Protein AF-A0A536TSE3-F1 (afdb_monomer)

Structure (mmCIF, N/CA/C/O backbone):
data_AF-A0A536TSE3-F1
#
_entry.id   AF-A0A536TSE3-F1
#
loop_
_atom_site.group_PDB
_atom_site.id
_atom_site.type_symbol
_atom_site.label_atom_id
_atom_site.label_alt_id
_atom_site.label_comp_id
_atom_site.label_asym_id
_atom_site.label_entity_id
_atom_site.label_seq_id
_atom_site.pdbx_PDB_ins_code
_atom_site.Cartn_x
_atom_site.Cartn_y
_atom_site.Cartn_z
_atom_site.occupancy
_atom_site.B_iso_or_equiv
_atom_site.auth_seq_id
_atom_site.auth_comp_id
_atom_site.auth_asym_id
_atom_site.auth_atom_id
_atom_site.pdbx_PDB_model_num
ATOM 1 N N . MET A 1 1 ? -6.651 -2.265 5.807 1.00 96.00 1 MET A N 1
ATOM 2 C CA . MET A 1 1 ? -6.531 -2.580 4.365 1.00 96.00 1 MET A CA 1
ATOM 3 C C . MET A 1 1 ? -5.229 -2.010 3.822 1.00 96.00 1 MET A C 1
ATOM 5 O O . MET A 1 1 ? -4.842 -0.923 4.243 1.00 96.00 1 MET A O 1
ATOM 9 N N . THR A 1 2 ? -4.576 -2.704 2.891 1.00 98.19 2 THR A N 1
ATOM 10 C CA . THR A 1 2 ? -3.446 -2.184 2.107 1.00 98.19 2 THR A CA 1
ATOM 11 C C . THR A 1 2 ? -3.803 -1.986 0.637 1.00 98.19 2 THR A C 1
ATOM 13 O O . THR A 1 2 ? -4.612 -2.729 0.084 1.00 98.19 2 THR A O 1
ATOM 16 N N . ILE A 1 3 ? -3.164 -1.006 0.001 1.00 98.44 3 ILE A N 1
ATOM 17 C CA . ILE A 1 3 ? -3.193 -0.783 -1.447 1.00 98.44 3 ILE A CA 1
ATOM 18 C C . ILE A 1 3 ? -1.745 -0.739 -1.941 1.00 98.44 3 ILE A C 1
ATOM 20 O O . ILE A 1 3 ? -0.975 0.127 -1.535 1.00 98.44 3 ILE A O 1
ATOM 24 N N . ASP A 1 4 ? -1.382 -1.683 -2.804 1.00 97.81 4 ASP A N 1
ATOM 25 C CA . ASP A 1 4 ? -0.037 -1.858 -3.360 1.00 97.81 4 ASP A CA 1
ATOM 26 C C . ASP A 1 4 ? -0.054 -1.801 -4.892 1.00 97.81 4 ASP A C 1
ATOM 28 O O . ASP A 1 4 ? -1.109 -1.775 -5.528 1.00 97.81 4 ASP A O 1
ATOM 32 N N . GLY A 1 5 ? 1.128 -1.757 -5.497 1.00 95.81 5 GLY A N 1
ATOM 33 C CA . GLY A 1 5 ? 1.330 -1.686 -6.941 1.00 95.81 5 GLY A CA 1
ATOM 34 C C . GLY A 1 5 ? 2.472 -0.747 -7.314 1.00 95.81 5 GLY A C 1
ATOM 35 O O . GLY A 1 5 ? 3.037 -0.029 -6.488 1.00 95.81 5 GLY A O 1
ATOM 36 N N . ARG A 1 6 ? 2.817 -0.721 -8.598 1.00 94.00 6 ARG A N 1
ATOM 37 C CA . ARG A 1 6 ? 3.962 0.056 -9.094 1.00 94.00 6 ARG A CA 1
ATOM 38 C C . ARG A 1 6 ? 3.726 1.573 -9.065 1.00 94.00 6 ARG A C 1
ATOM 40 O O . ARG A 1 6 ? 2.617 2.054 -8.830 1.00 94.00 6 ARG A O 1
ATOM 47 N N . PHE A 1 7 ? 4.771 2.365 -9.305 1.00 90.38 7 PHE A N 1
ATOM 48 C CA . PHE A 1 7 ? 4.627 3.815 -9.486 1.00 90.38 7 PHE A CA 1
ATOM 49 C C . PHE A 1 7 ? 3.734 4.141 -10.686 1.00 90.38 7 PHE A C 1
ATOM 51 O O . PHE A 1 7 ? 3.757 3.434 -11.691 1.00 90.38 7 PHE A O 1
ATOM 58 N N . GLY A 1 8 ? 2.941 5.207 -10.570 1.00 90.50 8 GLY A N 1
ATOM 59 C CA . GLY A 1 8 ? 2.112 5.710 -11.669 1.00 90.50 8 GLY A CA 1
ATOM 60 C C . GLY A 1 8 ? 0.871 4.877 -12.008 1.00 90.50 8 GLY A C 1
ATOM 61 O O . GLY A 1 8 ? 0.148 5.241 -12.924 1.00 90.50 8 GLY A O 1
ATOM 62 N N . VAL A 1 9 ? 0.574 3.791 -11.281 1.00 93.94 9 VAL A N 1
ATOM 63 C CA . VAL A 1 9 ? -0.592 2.936 -11.599 1.00 93.94 9 VAL A CA 1
ATOM 64 C C . VAL A 1 9 ? -1.934 3.456 -11.081 1.00 93.94 9 VAL A C 1
ATOM 66 O O . VAL A 1 9 ? -2.950 2.831 -11.342 1.00 93.94 9 VAL A O 1
ATOM 69 N N . GLY A 1 10 ? -1.958 4.571 -10.342 1.00 94.69 10 GLY A N 1
ATOM 70 C CA . GLY A 1 10 ? -3.195 5.159 -9.807 1.00 94.69 10 GLY A CA 1
ATOM 71 C C . GLY A 1 10 ? -3.574 4.736 -8.381 1.00 94.69 10 GLY A C 1
ATOM 72 O O . GLY A 1 10 ? -4.673 5.054 -7.934 1.00 94.69 10 GLY A O 1
ATOM 73 N N . LYS A 1 11 ? -2.673 4.075 -7.638 1.00 96.19 11 LYS A N 1
ATOM 74 C CA . LYS A 1 11 ? -2.886 3.675 -6.228 1.00 96.19 11 LYS A CA 1
ATOM 75 C C . LYS A 1 11 ? -3.342 4.821 -5.339 1.00 96.19 11 LYS A C 1
ATOM 77 O O . LYS A 1 11 ? -4.370 4.701 -4.692 1.00 96.19 11 LYS A O 1
ATOM 82 N N . THR A 1 12 ? -2.615 5.936 -5.352 1.00 96.38 12 THR A N 1
ATOM 83 C CA . THR A 1 12 ? -2.922 7.104 -4.522 1.00 96.38 12 THR A CA 1
ATOM 84 C C . THR A 1 12 ? -4.270 7.715 -4.894 1.00 96.38 12 THR A C 1
ATOM 86 O O . THR A 1 12 ? -5.035 8.096 -4.013 1.00 96.38 12 THR A O 1
ATOM 89 N N . THR A 1 13 ? -4.620 7.742 -6.184 1.00 96.50 13 THR A N 1
ATOM 90 C CA . THR A 1 13 ? -5.947 8.182 -6.640 1.00 96.50 13 THR A CA 1
ATOM 91 C C . THR A 1 13 ? -7.046 7.282 -6.077 1.00 96.50 13 THR A C 1
ATOM 93 O O . THR A 1 13 ? -7.998 7.783 -5.480 1.00 96.50 13 THR A O 1
ATOM 96 N N . LEU A 1 14 ? -6.891 5.959 -6.197 1.00 96.56 14 LEU A N 1
ATOM 97 C CA . LEU A 1 14 ? -7.834 4.989 -5.640 1.00 96.56 14 LEU A CA 1
ATOM 98 C C . LEU A 1 14 ? -7.908 5.084 -4.107 1.00 96.56 14 LEU A C 1
ATOM 100 O O . LEU A 1 14 ? -8.998 5.131 -3.548 1.00 96.56 14 LEU A O 1
ATOM 104 N N . GLY A 1 15 ? -6.766 5.157 -3.426 1.00 97.38 15 GLY A N 1
ATOM 105 C CA . GLY A 1 15 ? -6.677 5.257 -1.971 1.00 97.38 15 GLY A CA 1
ATOM 106 C C . GLY A 1 15 ? -7.362 6.507 -1.433 1.00 97.38 15 GLY A C 1
ATOM 107 O O . GLY A 1 15 ? -8.159 6.407 -0.503 1.00 97.38 15 GLY A O 1
ATOM 108 N N . ARG A 1 16 ? -7.131 7.670 -2.056 1.00 97.88 16 ARG A N 1
ATOM 109 C CA . ARG A 1 16 ? -7.814 8.927 -1.711 1.00 97.88 16 ARG A CA 1
ATOM 110 C C . ARG A 1 16 ? -9.314 8.849 -1.959 1.00 97.88 16 ARG A C 1
ATOM 112 O O . ARG A 1 16 ? -10.081 9.278 -1.101 1.00 97.88 16 ARG A O 1
ATOM 119 N N . TYR A 1 17 ? -9.733 8.275 -3.088 1.00 97.31 17 TYR A N 1
ATOM 120 C CA . TYR A 1 17 ? -11.150 8.065 -3.382 1.00 97.31 17 TYR A CA 1
ATOM 121 C C . TYR A 1 17 ? -11.823 7.183 -2.324 1.00 97.31 17 TYR A C 1
ATOM 123 O O . TYR A 1 17 ? -12.845 7.580 -1.774 1.00 97.31 17 TYR A O 1
ATOM 131 N N . LEU A 1 18 ? -11.239 6.028 -1.987 1.00 96.69 18 LEU A N 1
ATOM 132 C CA . LEU A 1 18 ? -11.791 5.105 -0.988 1.00 96.69 18 LEU A CA 1
ATOM 133 C C . LEU A 1 18 ? -11.824 5.730 0.411 1.00 96.69 18 LEU A C 1
ATOM 135 O O . LEU A 1 18 ? -12.818 5.599 1.122 1.00 96.69 18 LEU A O 1
ATOM 139 N N . ALA A 1 19 ? -10.761 6.434 0.797 1.00 97.44 19 ALA A N 1
ATOM 140 C CA . ALA A 1 19 ? -10.682 7.123 2.079 1.00 97.44 19 ALA A CA 1
ATOM 141 C C . ALA A 1 19 ? -11.768 8.197 2.220 1.00 97.44 19 ALA A C 1
ATOM 143 O O . ALA A 1 19 ? -12.457 8.242 3.237 1.00 97.44 19 ALA A O 1
ATOM 144 N N . TRP A 1 20 ? -11.966 9.011 1.178 1.00 97.62 20 TRP A N 1
ATOM 145 C CA . TRP A 1 20 ? -13.052 9.987 1.123 1.00 97.62 20 TRP A CA 1
ATOM 146 C C . TRP A 1 20 ? -14.427 9.310 1.142 1.00 97.62 20 TRP A C 1
ATOM 148 O O . TRP A 1 20 ? -15.271 9.666 1.960 1.00 97.62 20 TRP A O 1
ATOM 158 N N . HIS A 1 21 ? -14.638 8.308 0.286 1.00 97.56 21 HIS A N 1
ATOM 159 C CA . HIS A 1 21 ? -15.935 7.659 0.105 1.00 97.56 21 HIS A CA 1
ATOM 160 C C . HIS A 1 21 ? -16.422 6.948 1.374 1.00 97.56 21 HIS A C 1
ATOM 162 O O . HIS A 1 21 ? -17.595 7.049 1.724 1.00 97.56 21 HIS A O 1
ATOM 168 N N . PHE A 1 22 ? -15.523 6.263 2.086 1.00 95.06 22 PHE A N 1
ATOM 169 C CA . PHE A 1 22 ? -15.854 5.531 3.311 1.00 95.06 22 PHE A CA 1
ATOM 170 C C . PHE A 1 22 ? -15.609 6.328 4.599 1.00 95.06 22 PHE A C 1
ATOM 172 O O . PHE A 1 22 ? -15.843 5.801 5.685 1.00 95.06 22 PHE A O 1
ATOM 179 N N . ASN A 1 23 ? -15.141 7.578 4.504 1.00 95.06 23 ASN A N 1
ATOM 180 C CA . ASN A 1 23 ? -14.731 8.397 5.650 1.00 95.06 23 ASN A CA 1
ATOM 181 C C . ASN A 1 23 ? -13.700 7.681 6.556 1.00 95.06 23 ASN A C 1
ATOM 183 O O . ASN A 1 23 ? -13.830 7.626 7.781 1.00 95.06 23 ASN A O 1
ATOM 187 N N . VAL A 1 24 ? -12.671 7.098 5.932 1.00 94.88 24 VAL A N 1
ATOM 188 C CA . VAL A 1 24 ? -11.609 6.313 6.583 1.00 94.88 24 VAL A CA 1
ATOM 189 C C . VAL A 1 24 ? -10.267 7.031 6.454 1.00 94.88 24 VAL A C 1
ATOM 191 O O . VAL A 1 24 ? -10.015 7.759 5.500 1.00 94.88 24 VAL A O 1
ATOM 194 N N . SER A 1 25 ? -9.367 6.826 7.417 1.00 95.50 25 SER A N 1
ATOM 195 C CA . SER A 1 25 ? -8.017 7.397 7.348 1.00 95.50 25 SER A CA 1
ATOM 196 C C . SER A 1 25 ? -7.143 6.708 6.302 1.00 95.50 25 SER A C 1
ATOM 198 O O . SER A 1 25 ? -7.098 5.479 6.243 1.00 95.50 25 SER A O 1
ATOM 200 N N . LEU A 1 26 ? -6.395 7.512 5.547 1.00 97.62 26 LEU A N 1
ATOM 201 C CA . LEU A 1 26 ? -5.388 7.072 4.584 1.00 97.62 26 LEU A CA 1
ATOM 202 C C . LEU A 1 26 ? -3.981 7.383 5.099 1.00 97.62 26 LEU A C 1
ATOM 204 O O . LEU A 1 26 ? -3.720 8.490 5.568 1.00 97.62 26 LEU A O 1
ATOM 208 N N . ILE A 1 27 ? -3.073 6.419 4.973 1.00 97.56 27 ILE A N 1
ATOM 209 C CA . ILE A 1 27 ? -1.634 6.600 5.160 1.00 97.56 27 ILE A CA 1
ATOM 210 C C . ILE A 1 27 ? -0.965 6.385 3.803 1.00 97.56 27 ILE A C 1
ATOM 212 O O . ILE A 1 27 ? -0.882 5.252 3.342 1.00 97.56 27 ILE A O 1
ATOM 216 N N . GLU A 1 28 ? -0.481 7.461 3.185 1.00 97.12 28 GLU A N 1
ATOM 217 C CA . GLU A 1 28 ? 0.355 7.404 1.977 1.00 97.12 28 GLU A CA 1
ATOM 218 C C . GLU A 1 28 ? 1.808 7.154 2.413 1.00 97.12 28 GLU A C 1
ATOM 220 O O . GLU A 1 28 ? 2.525 8.076 2.807 1.00 97.12 28 GLU A O 1
ATOM 225 N N . THR A 1 29 ? 2.246 5.893 2.421 1.00 96.31 29 THR A N 1
ATOM 226 C CA . THR A 1 29 ? 3.555 5.484 2.958 1.00 96.31 29 THR A CA 1
ATOM 227 C C . THR A 1 29 ? 4.714 6.046 2.153 1.00 96.31 29 THR A C 1
ATOM 229 O O . THR A 1 29 ? 5.800 6.232 2.698 1.00 96.31 29 THR A O 1
ATOM 232 N N . ASP A 1 30 ? 4.480 6.379 0.885 1.00 91.44 30 ASP A N 1
ATOM 233 C CA . ASP A 1 30 ? 5.469 7.012 0.017 1.00 91.44 30 ASP A CA 1
ATOM 234 C C . ASP A 1 30 ? 5.952 8.368 0.594 1.00 91.44 30 ASP A C 1
ATOM 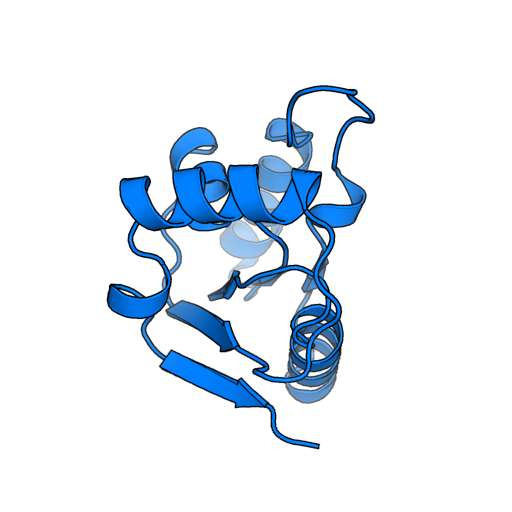236 O O . ASP A 1 30 ? 7.099 8.752 0.369 1.00 91.44 30 ASP A O 1
ATOM 240 N N . LEU A 1 31 ? 5.146 9.050 1.428 1.00 93.12 31 LEU A N 1
ATOM 241 C CA . LEU A 1 31 ? 5.533 10.278 2.153 1.00 93.12 31 LEU A CA 1
ATOM 242 C C . LEU A 1 31 ? 6.496 10.030 3.328 1.00 93.12 31 LEU A C 1
ATOM 244 O O . LEU A 1 31 ? 7.080 10.969 3.866 1.00 93.12 31 LEU A O 1
ATOM 248 N N . PHE A 1 32 ? 6.662 8.773 3.734 1.00 93.94 32 PHE A N 1
ATOM 249 C CA . PHE A 1 32 ? 7.559 8.341 4.806 1.00 93.94 32 PHE A CA 1
ATOM 250 C C . PHE A 1 32 ? 8.834 7.692 4.257 1.00 93.94 32 PHE A C 1
ATOM 252 O O . PHE A 1 32 ? 9.611 7.126 5.029 1.00 93.94 32 PHE A O 1
ATOM 259 N N . LEU A 1 33 ? 9.051 7.740 2.938 1.00 90.44 33 LEU A N 1
ATOM 260 C CA . LEU A 1 33 ? 10.278 7.256 2.322 1.00 90.44 33 LEU A CA 1
ATOM 261 C C . LEU A 1 33 ? 11.453 8.161 2.696 1.00 90.44 33 LEU A C 1
ATOM 263 O O . LEU A 1 33 ? 11.441 9.371 2.477 1.00 90.44 33 LEU A O 1
ATOM 267 N N . ILE A 1 34 ? 12.506 7.549 3.227 1.00 87.81 34 ILE A N 1
ATOM 268 C CA . ILE A 1 34 ? 13.771 8.224 3.487 1.00 87.81 34 ILE A CA 1
ATOM 269 C C . ILE A 1 34 ? 14.479 8.410 2.139 1.00 87.81 34 ILE A C 1
ATOM 271 O O . ILE A 1 34 ? 14.663 7.422 1.417 1.00 87.81 34 ILE A O 1
ATOM 275 N N . PRO A 1 35 ? 14.918 9.632 1.782 1.00 75.25 35 PRO A N 1
ATOM 276 C CA . PRO A 1 35 ? 15.654 9.867 0.549 1.00 75.25 35 PRO A CA 1
ATOM 277 C C . PRO A 1 35 ? 17.004 9.144 0.600 1.00 75.25 35 PRO A C 1
ATOM 279 O O . PRO A 1 35 ? 17.991 9.652 1.126 1.00 75.25 35 PRO A O 1
ATOM 282 N N . THR A 1 36 ? 17.063 7.936 0.048 1.00 77.38 36 THR A N 1
ATOM 283 C CA . THR A 1 36 ? 18.318 7.208 -0.146 1.00 77.38 36 THR A CA 1
ATOM 284 C C . THR A 1 36 ? 18.469 6.872 -1.619 1.00 77.38 36 THR A C 1
ATOM 286 O O . THR A 1 36 ? 17.495 6.567 -2.309 1.00 77.38 36 THR A O 1
ATOM 289 N N . ARG A 1 37 ? 19.702 6.940 -2.134 1.00 64.31 37 ARG A N 1
ATOM 290 C CA . ARG A 1 37 ? 19.958 6.628 -3.547 1.00 64.31 37 ARG A CA 1
ATOM 291 C C . ARG A 1 37 ? 19.546 5.189 -3.859 1.00 64.31 37 ARG A C 1
ATOM 293 O O . ARG A 1 37 ? 18.974 4.931 -4.921 1.00 64.31 37 ARG A O 1
ATOM 300 N N . ASP A 1 38 ? 19.778 4.267 -2.926 1.00 68.31 38 ASP A N 1
ATOM 301 C CA . ASP A 1 38 ? 19.798 2.839 -3.237 1.00 68.31 38 ASP A CA 1
ATOM 302 C C . ASP A 1 38 ? 18.656 1.990 -2.680 1.00 68.31 38 ASP A C 1
ATOM 304 O O . ASP A 1 38 ? 18.415 0.906 -3.208 1.00 68.31 38 ASP A O 1
ATOM 308 N N . HIS A 1 39 ? 17.871 2.506 -1.732 1.00 71.75 39 HIS A N 1
ATOM 309 C CA . HIS A 1 39 ? 16.850 1.714 -1.049 1.00 71.75 39 HIS A CA 1
ATOM 310 C C . HIS A 1 39 ? 15.533 2.474 -0.856 1.00 71.75 39 HIS A C 1
ATOM 312 O O . HIS A 1 39 ? 15.512 3.683 -0.634 1.00 71.75 39 HIS A O 1
ATOM 318 N N . PHE A 1 40 ? 14.423 1.738 -0.908 1.00 81.06 40 PHE A N 1
ATOM 319 C CA . PHE A 1 40 ? 13.113 2.224 -0.477 1.00 81.06 40 PHE A CA 1
ATOM 320 C C . PHE A 1 40 ? 12.930 1.879 1.001 1.00 81.06 40 PHE A C 1
ATOM 322 O O . PHE A 1 40 ? 12.377 0.836 1.355 1.00 81.06 40 PHE A O 1
ATOM 329 N N . ILE A 1 41 ? 13.483 2.728 1.864 1.00 84.75 41 ILE A N 1
ATOM 330 C CA . ILE A 1 41 ? 13.373 2.585 3.316 1.00 84.75 41 ILE A CA 1
ATOM 331 C C . ILE A 1 41 ? 12.290 3.543 3.779 1.00 84.75 41 ILE A C 1
ATOM 333 O O . ILE A 1 41 ? 12.338 4.727 3.454 1.00 84.75 41 ILE A O 1
ATOM 337 N N . HIS A 1 42 ? 11.323 3.024 4.524 1.00 91.19 42 HIS A N 1
ATOM 338 C CA . HIS A 1 42 ? 10.299 3.844 5.146 1.00 91.19 42 HIS A CA 1
ATOM 339 C C . HIS A 1 42 ? 10.706 4.171 6.585 1.00 91.19 42 HIS A C 1
ATOM 341 O O . HIS A 1 42 ? 11.486 3.444 7.204 1.00 91.19 42 HIS A O 1
ATOM 347 N N . LEU A 1 43 ? 10.138 5.236 7.146 1.00 93.88 43 LEU A N 1
ATOM 348 C CA . LEU A 1 43 ? 10.114 5.461 8.591 1.00 93.88 43 LEU A CA 1
ATOM 349 C C . LEU A 1 43 ? 9.147 4.459 9.249 1.00 93.88 43 LEU A C 1
ATOM 351 O O . LEU A 1 43 ? 8.042 4.820 9.659 1.00 93.88 43 LEU A O 1
ATOM 355 N N . ASP A 1 44 ? 9.569 3.192 9.309 1.00 94.62 44 ASP A N 1
ATOM 356 C CA . ASP A 1 44 ? 8.767 2.038 9.738 1.00 94.62 44 ASP A CA 1
ATOM 357 C C . ASP A 1 44 ? 8.085 2.281 11.100 1.00 94.62 44 ASP A C 1
ATOM 359 O O . ASP A 1 44 ? 6.879 2.067 11.225 1.00 94.62 44 ASP A O 1
ATOM 363 N N . ASP A 1 45 ? 8.806 2.823 12.088 1.00 95.50 45 ASP A N 1
ATOM 364 C CA . ASP A 1 45 ? 8.261 3.114 13.425 1.00 95.50 45 ASP A CA 1
ATOM 365 C C . ASP A 1 45 ? 7.127 4.148 13.403 1.00 95.50 45 ASP A C 1
ATOM 367 O O . ASP A 1 45 ? 6.145 4.022 14.138 1.00 95.50 45 ASP A O 1
ATOM 371 N N . GLN A 1 46 ? 7.234 5.171 12.548 1.00 95.94 46 GLN A N 1
ATOM 372 C CA . GLN A 1 46 ? 6.210 6.212 12.431 1.00 95.94 46 GLN A CA 1
ATOM 373 C C . GLN A 1 46 ? 4.941 5.644 11.800 1.00 95.94 46 GLN A C 1
ATOM 375 O O . GLN A 1 46 ? 3.847 5.840 12.332 1.00 95.94 46 GLN A O 1
ATOM 380 N N . ILE A 1 47 ? 5.086 4.880 10.713 1.00 96.50 47 ILE A N 1
ATOM 381 C CA . ILE A 1 47 ? 3.961 4.197 10.066 1.00 96.50 47 ILE A CA 1
ATOM 382 C C . ILE A 1 47 ? 3.298 3.240 11.060 1.00 96.50 47 ILE A C 1
ATOM 384 O O . ILE A 1 47 ? 2.081 3.291 11.253 1.00 96.50 47 ILE A O 1
ATOM 388 N N . ASN A 1 48 ? 4.096 2.411 11.738 1.00 96.81 48 ASN A N 1
ATOM 389 C CA . ASN A 1 48 ? 3.603 1.420 12.685 1.00 96.81 48 ASN A CA 1
ATOM 390 C C . ASN A 1 48 ? 2.817 2.069 13.832 1.00 96.81 48 ASN A C 1
ATOM 392 O O . ASN A 1 48 ? 1.735 1.601 14.185 1.00 96.81 48 ASN A O 1
ATOM 396 N N . ARG A 1 49 ? 3.314 3.191 14.368 1.00 95.44 49 ARG A N 1
ATOM 397 C CA . ARG A 1 49 ? 2.645 3.951 15.430 1.00 95.44 49 ARG A CA 1
ATOM 398 C C . ARG A 1 49 ? 1.306 4.540 14.982 1.00 95.44 49 ARG A C 1
ATOM 400 O O . ARG A 1 49 ? 0.355 4.541 15.764 1.00 95.44 49 ARG A O 1
ATOM 407 N N . ILE A 1 50 ? 1.216 5.055 13.754 1.00 94.50 50 ILE A N 1
ATOM 408 C CA . ILE A 1 50 ? -0.040 5.604 13.219 1.00 94.50 50 ILE A CA 1
ATOM 409 C C . ILE A 1 50 ? -1.067 4.482 13.031 1.00 94.50 50 ILE A C 1
ATOM 411 O O . ILE A 1 50 ? -2.221 4.654 13.427 1.00 94.50 50 ILE A O 1
ATOM 415 N N . ILE A 1 51 ? -0.649 3.333 12.483 1.00 95.44 51 ILE A N 1
ATOM 416 C CA . ILE A 1 51 ? -1.515 2.154 12.330 1.00 95.44 51 ILE A CA 1
ATOM 417 C C . ILE A 1 51 ? -2.012 1.683 13.700 1.00 95.44 51 ILE A C 1
ATOM 419 O O . ILE A 1 51 ? -3.221 1.563 13.891 1.00 95.44 51 ILE A O 1
ATOM 423 N N . GLU A 1 52 ? -1.106 1.490 14.665 1.00 95.12 52 GLU A N 1
ATOM 424 C CA . GLU A 1 52 ? -1.438 1.019 16.017 1.00 95.12 52 GLU A CA 1
ATOM 425 C C . GLU A 1 52 ? -2.508 1.893 16.679 1.00 95.12 52 GLU A C 1
ATOM 427 O O . GLU A 1 52 ? -3.498 1.400 17.220 1.00 95.12 52 GLU A O 1
ATOM 432 N N . ARG A 1 53 ? -2.363 3.217 16.577 1.00 93.50 53 ARG A N 1
ATOM 433 C CA . ARG A 1 53 ? -3.313 4.166 17.169 1.00 93.50 53 ARG A CA 1
ATOM 434 C C . ARG A 1 53 ? -4.721 4.068 16.567 1.00 93.50 53 ARG A C 1
ATOM 436 O O . ARG A 1 53 ? -5.698 4.359 17.254 1.00 93.50 53 ARG A O 1
ATOM 443 N N . ARG A 1 54 ? -4.842 3.694 15.290 1.00 90.88 54 ARG A N 1
ATOM 444 C CA . ARG A 1 54 ? -6.141 3.537 14.612 1.00 90.88 54 ARG A CA 1
ATOM 445 C C . ARG A 1 54 ? -6.806 2.218 14.986 1.00 90.88 54 ARG A C 1
ATOM 447 O O . ARG A 1 54 ? -7.971 2.218 15.372 1.00 90.88 54 ARG A O 1
ATOM 454 N N . ILE A 1 55 ? -6.057 1.120 14.957 1.00 89.50 55 IL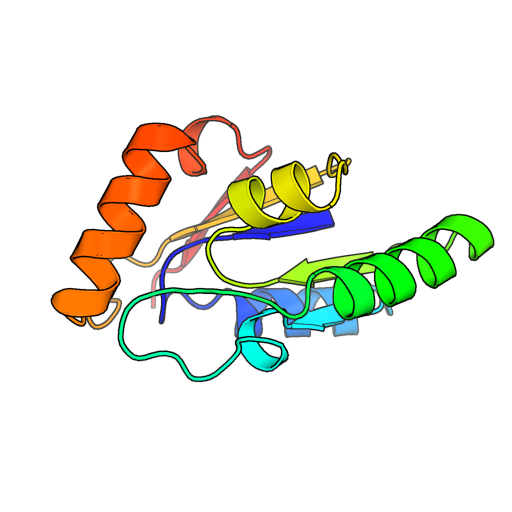E A N 1
ATOM 455 C CA . ILE A 1 55 ? -6.632 -0.207 15.212 1.00 89.50 55 ILE A CA 1
ATOM 456 C C . ILE A 1 55 ? -7.015 -0.416 16.684 1.00 89.50 55 ILE A C 1
ATOM 458 O O . ILE A 1 55 ? -7.979 -1.118 16.966 1.00 89.50 55 ILE A O 1
ATOM 462 N N . THR A 1 56 ? -6.319 0.238 17.622 1.00 89.88 56 THR A N 1
ATOM 463 C CA . THR A 1 56 ? -6.661 0.209 19.059 1.00 89.88 56 THR A CA 1
ATOM 464 C C . THR A 1 56 ? -7.935 0.990 19.393 1.00 89.88 56 THR A C 1
ATOM 466 O O . THR A 1 56 ? -8.502 0.804 20.467 1.00 89.88 56 THR A O 1
ATOM 469 N N . THR A 1 57 ? -8.411 1.847 18.483 1.00 85.31 57 THR A N 1
ATOM 470 C CA . THR A 1 57 ? -9.654 2.629 18.622 1.00 85.31 57 THR A CA 1
ATOM 471 C C . THR A 1 57 ? -10.798 2.091 17.747 1.00 85.31 57 THR A C 1
ATOM 473 O O . THR A 1 57 ? -11.725 2.818 17.405 1.00 85.31 57 THR A O 1
ATOM 476 N N . PRO A 1 58 ? -10.816 0.772 17.511 1.00 84.19 58 PRO A N 1
ATOM 477 C CA . PRO A 1 58 ? -11.477 0.081 16.388 1.00 84.19 58 PRO A CA 1
ATOM 478 C C . PRO A 1 58 ? -11.740 0.876 15.095 1.00 84.19 58 PRO A C 1
ATOM 480 O O . PRO A 1 58 ? -12.748 0.656 14.424 1.00 84.19 58 PRO A O 1
ATOM 483 N N . LEU A 1 59 ? -10.851 1.797 14.710 1.00 87.25 59 LEU A N 1
ATOM 484 C CA . LEU A 1 59 ? -11.026 2.584 13.492 1.00 87.25 59 LEU A CA 1
ATOM 485 C C . LEU A 1 59 ? -10.328 1.896 12.311 1.00 87.25 59 LEU A C 1
ATOM 487 O O . LEU A 1 59 ? -9.137 1.581 12.410 1.00 87.25 59 LEU A O 1
ATOM 491 N N . PRO A 1 60 ? -11.011 1.705 11.166 1.00 92.00 60 PRO A N 1
ATOM 492 C CA . PRO A 1 60 ? -10.360 1.201 9.967 1.00 92.00 60 PRO A CA 1
ATOM 493 C C . PRO A 1 60 ? -9.272 2.171 9.487 1.00 92.00 60 PRO A C 1
ATOM 495 O O . PRO A 1 60 ? -9.321 3.384 9.715 1.00 92.00 60 PRO A O 1
ATOM 498 N N . VAL A 1 61 ? -8.279 1.625 8.787 1.00 96.44 61 VAL A N 1
ATOM 499 C CA . VAL A 1 61 ? -7.205 2.397 8.157 1.00 96.44 61 VAL A CA 1
ATOM 500 C C . VAL A 1 61 ? -6.836 1.785 6.809 1.00 96.44 61 VAL A C 1
ATOM 502 O O . VAL A 1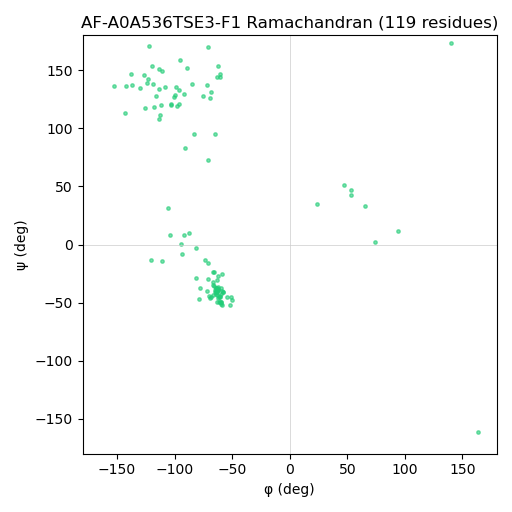 61 ? -6.734 0.559 6.659 1.00 96.44 61 VAL A O 1
ATOM 505 N N . ILE A 1 62 ? -6.654 2.658 5.822 1.00 97.88 62 ILE A N 1
ATOM 506 C CA . ILE A 1 62 ? -6.105 2.333 4.510 1.00 97.88 62 ILE A CA 1
ATOM 507 C C . ILE A 1 62 ? -4.632 2.736 4.522 1.00 97.88 62 ILE A C 1
ATOM 509 O O . ILE A 1 62 ? -4.293 3.860 4.888 1.00 97.88 62 ILE A O 1
ATOM 513 N N . VAL A 1 63 ? -3.760 1.817 4.126 1.00 98.06 63 VAL A N 1
ATOM 514 C CA . VAL A 1 63 ? -2.318 2.051 3.997 1.00 98.06 63 VAL A CA 1
ATOM 515 C C . VAL A 1 63 ? -1.946 1.850 2.534 1.00 98.06 63 VAL A C 1
ATOM 517 O O . VAL A 1 63 ? -2.170 0.772 1.990 1.00 98.06 63 VAL A O 1
ATOM 520 N N . GLU A 1 64 ? -1.437 2.885 1.881 1.00 97.69 64 GLU A N 1
ATOM 521 C CA . GLU A 1 64 ? -1.161 2.899 0.444 1.00 97.69 64 GLU A CA 1
ATOM 522 C C . GLU A 1 64 ? 0.293 3.255 0.172 1.00 97.69 64 GLU A C 1
ATOM 524 O O . GLU A 1 64 ? 0.827 4.175 0.783 1.00 97.69 64 GLU A O 1
ATOM 529 N N . GLY A 1 65 ? 0.902 2.558 -0.782 1.00 95.81 65 GLY A N 1
ATOM 530 C CA . GLY A 1 65 ? 2.196 2.929 -1.340 1.00 95.81 65 GLY A CA 1
ATOM 531 C C . GLY A 1 65 ? 2.836 1.772 -2.089 1.00 95.81 65 GLY A C 1
ATOM 532 O O . GLY A 1 65 ? 2.166 0.815 -2.480 1.00 95.81 65 GLY A O 1
ATOM 533 N N . ILE A 1 66 ? 4.144 1.856 -2.306 1.00 94.19 66 ILE A N 1
ATOM 534 C CA . ILE A 1 66 ? 4.922 0.765 -2.907 1.00 94.19 66 ILE A CA 1
ATOM 535 C C . ILE A 1 66 ? 5.470 -0.211 -1.855 1.00 94.19 66 ILE A C 1
ATOM 537 O O . ILE A 1 66 ? 5.808 0.175 -0.739 1.00 94.19 66 ILE A O 1
ATOM 541 N N . LEU A 1 67 ? 5.677 -1.475 -2.243 1.00 94.81 67 LEU A N 1
ATOM 542 C CA . LEU A 1 67 ? 6.349 -2.491 -1.413 1.00 94.81 67 LEU A CA 1
ATOM 543 C C . LEU A 1 67 ? 5.568 -2.854 -0.139 1.00 94.81 67 LEU A C 1
ATOM 545 O O . LEU A 1 67 ? 6.169 -3.157 0.898 1.00 94.81 67 LEU A O 1
ATOM 549 N N . MET A 1 68 ? 4.234 -2.821 -0.194 1.00 96.31 68 MET A N 1
ATOM 550 C CA . MET A 1 68 ? 3.394 -2.964 1.001 1.00 96.31 68 MET A CA 1
ATOM 551 C C . MET A 1 68 ? 3.618 -4.272 1.746 1.00 96.31 68 MET A C 1
ATOM 553 O O . MET A 1 68 ? 3.706 -4.253 2.970 1.00 96.31 68 MET A O 1
ATOM 557 N N . LEU A 1 69 ? 3.790 -5.399 1.056 1.00 96.75 69 LEU A N 1
ATOM 558 C CA . LEU A 1 69 ? 4.045 -6.673 1.735 1.00 96.75 69 LEU A CA 1
ATOM 559 C C . LEU A 1 69 ? 5.392 -6.684 2.454 1.00 96.75 69 LEU A C 1
ATOM 561 O O . LEU A 1 69 ? 5.517 -7.238 3.546 1.00 96.75 69 LEU A O 1
ATOM 565 N N . GLN A 1 70 ? 6.397 -6.031 1.869 1.00 95.62 70 GLN A N 1
ATOM 566 C CA . GLN A 1 70 ? 7.702 -5.897 2.497 1.00 95.62 70 GLN A CA 1
ATOM 567 C C . GLN A 1 70 ? 7.618 -4.991 3.729 1.00 95.62 70 GLN A C 1
ATOM 569 O O . GLN A 1 70 ? 8.156 -5.350 4.772 1.00 95.6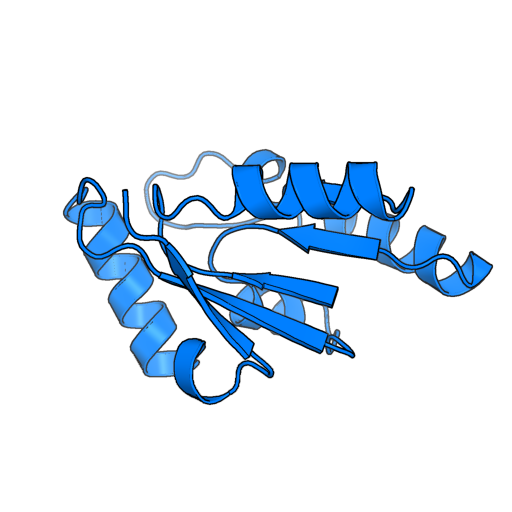2 70 GLN A O 1
ATOM 574 N N . LEU A 1 71 ? 6.937 -3.845 3.626 1.00 95.56 71 LEU A N 1
ATOM 575 C CA . LEU A 1 71 ? 6.701 -2.941 4.752 1.00 95.56 71 LEU A CA 1
ATOM 576 C C . LEU A 1 71 ? 5.951 -3.652 5.881 1.00 95.56 71 LEU A C 1
ATOM 578 O O . LEU A 1 71 ? 6.438 -3.671 7.007 1.00 95.56 71 LEU A O 1
ATOM 582 N N . MET A 1 72 ? 4.820 -4.288 5.570 1.00 96.38 72 MET A N 1
ATOM 583 C CA . MET A 1 72 ? 3.993 -5.007 6.540 1.00 96.38 72 MET A CA 1
ATOM 584 C C . MET A 1 72 ? 4.779 -6.116 7.247 1.00 96.38 72 MET A C 1
ATOM 586 O O . MET A 1 72 ? 4.715 -6.221 8.472 1.00 96.38 72 MET A O 1
ATOM 590 N N . LYS A 1 73 ? 5.622 -6.860 6.514 1.00 96.25 73 LYS A N 1
ATOM 591 C CA . LYS A 1 73 ? 6.548 -7.835 7.106 1.00 96.25 73 LYS A CA 1
ATOM 592 C C . LYS A 1 73 ? 7.540 -7.186 8.077 1.00 96.25 73 LYS A C 1
ATOM 594 O O . LYS A 1 73 ? 7.754 -7.734 9.153 1.00 96.25 73 LYS A O 1
ATOM 599 N N . ARG A 1 74 ? 8.145 -6.041 7.730 1.00 95.44 74 ARG A N 1
ATOM 600 C CA . ARG A 1 74 ? 9.113 -5.349 8.608 1.00 95.44 74 ARG A CA 1
ATOM 601 C C . ARG A 1 74 ? 8.470 -4.843 9.898 1.00 95.44 74 ARG A C 1
ATOM 603 O O . ARG A 1 74 ? 9.065 -4.990 10.959 1.00 95.44 74 ARG A O 1
ATOM 610 N N . ILE A 1 75 ? 7.245 -4.324 9.824 1.00 96.19 75 ILE A N 1
ATOM 611 C CA . ILE A 1 75 ? 6.506 -3.844 11.004 1.00 96.19 75 ILE A CA 1
ATOM 612 C C . ILE A 1 75 ? 5.699 -4.944 11.712 1.00 96.19 75 ILE A C 1
ATOM 614 O O . ILE A 1 75 ? 4.907 -4.639 12.598 1.00 96.19 75 ILE A O 1
ATOM 618 N N . SER A 1 76 ? 5.895 -6.215 11.338 1.00 96.56 76 SER A N 1
ATOM 619 C CA . SER A 1 76 ? 5.210 -7.379 11.920 1.00 96.56 76 SER A CA 1
ATOM 620 C C . SER A 1 76 ? 3.680 -7.266 11.914 1.00 96.56 76 SER A C 1
ATOM 622 O O . SER A 1 76 ? 3.013 -7.602 12.892 1.00 96.56 76 SER A O 1
ATOM 624 N N . ARG A 1 77 ? 3.110 -6.791 10.801 1.00 95.44 77 ARG A N 1
ATOM 625 C CA . ARG A 1 77 ? 1.659 -6.697 10.597 1.00 95.44 77 ARG A CA 1
ATOM 626 C C . ARG A 1 77 ? 1.198 -7.512 9.403 1.00 95.44 77 ARG A C 1
ATOM 628 O O . ARG A 1 77 ? 1.923 -7.701 8.431 1.00 95.44 77 ARG A O 1
ATOM 635 N N . VAL A 1 78 ? -0.058 -7.932 9.468 1.00 95.00 78 VAL A N 1
ATOM 636 C CA . VAL A 1 78 ? -0.798 -8.533 8.359 1.00 95.00 78 VAL A CA 1
ATOM 637 C C . VAL A 1 78 ? -1.992 -7.630 8.083 1.00 95.00 78 VAL A C 1
ATOM 639 O O . VAL A 1 78 ? -2.593 -7.104 9.016 1.00 95.00 78 VAL A O 1
ATOM 642 N N . SER A 1 79 ? -2.301 -7.388 6.810 1.00 95.25 79 SER A N 1
ATOM 643 C CA . SER A 1 79 ? -3.518 -6.655 6.465 1.00 95.25 79 SER A CA 1
ATOM 644 C C . SER A 1 79 ? -4.704 -7.605 6.408 1.00 95.25 79 SER A C 1
ATOM 646 O O . SER A 1 79 ? -4.590 -8.666 5.802 1.00 95.25 79 SER A O 1
ATOM 648 N N . ASP A 1 80 ? -5.850 -7.190 6.945 1.00 95.31 80 ASP A N 1
ATOM 649 C CA . ASP A 1 80 ? -7.108 -7.943 6.823 1.00 95.31 80 ASP A CA 1
ATOM 650 C C . ASP A 1 80 ? -7.621 -7.998 5.378 1.00 95.31 80 ASP A C 1
ATOM 652 O O . ASP A 1 80 ? -8.391 -8.879 5.007 1.00 95.31 80 ASP A O 1
ATOM 656 N N . PHE A 1 81 ? -7.211 -7.025 4.560 1.00 96.69 81 PHE A N 1
ATOM 657 C CA . PHE A 1 81 ? -7.596 -6.930 3.161 1.00 96.69 81 PHE A CA 1
ATOM 658 C C . PHE A 1 81 ? -6.527 -6.196 2.356 1.00 96.69 81 PHE A C 1
ATOM 660 O O . PHE A 1 81 ? -6.053 -5.139 2.775 1.00 96.69 81 PHE A O 1
ATOM 667 N N . SER A 1 82 ? -6.192 -6.709 1.180 1.00 98.06 82 SER A N 1
ATOM 668 C CA . SER A 1 82 ? -5.152 -6.177 0.304 1.00 98.06 82 SER A CA 1
ATOM 669 C C . SER A 1 82 ? -5.653 -5.998 -1.128 1.00 98.06 82 SER A C 1
ATOM 671 O O . SER A 1 82 ? -6.300 -6.877 -1.700 1.00 98.06 82 SER A O 1
ATOM 673 N N . ILE A 1 83 ? -5.341 -4.842 -1.708 1.00 98.44 83 ILE A N 1
ATOM 674 C CA . ILE A 1 83 ? -5.581 -4.516 -3.113 1.00 98.44 83 ILE A CA 1
ATOM 675 C C . ILE A 1 83 ? -4.233 -4.365 -3.810 1.00 98.44 83 ILE A C 1
ATOM 677 O O . ILE A 1 83 ? -3.366 -3.645 -3.318 1.00 98.44 83 ILE A O 1
ATOM 681 N N . TYR A 1 84 ? -4.076 -4.976 -4.982 1.00 98.31 84 TYR A N 1
ATOM 682 C CA . TYR A 1 84 ? -2.955 -4.705 -5.879 1.00 98.31 84 TYR A CA 1
ATOM 683 C C . TYR A 1 84 ? -3.448 -3.995 -7.143 1.00 98.31 84 TYR A C 1
ATOM 685 O O . TYR A 1 84 ? -4.290 -4.513 -7.874 1.00 98.31 84 TYR A O 1
ATOM 693 N N . VAL A 1 85 ? -2.946 -2.790 -7.400 1.00 97.75 85 VAL A N 1
ATOM 694 C CA . VAL A 1 85 ? -3.369 -1.953 -8.528 1.00 97.75 85 VAL A CA 1
ATOM 695 C C . VAL A 1 85 ? -2.389 -2.091 -9.686 1.00 97.75 85 VAL A C 1
ATOM 697 O O . VAL A 1 85 ? -1.169 -2.023 -9.514 1.00 97.75 85 VAL A O 1
ATOM 700 N N . THR A 1 86 ? -2.930 -2.226 -10.892 1.00 96.19 86 THR A N 1
ATOM 701 C CA . THR A 1 86 ? -2.170 -2.303 -12.140 1.00 96.19 86 THR A CA 1
ATOM 702 C C . THR A 1 86 ? -2.669 -1.269 -13.141 1.00 96.19 86 THR A C 1
ATOM 704 O O . THR A 1 86 ? -3.857 -0.971 -13.201 1.00 96.19 86 THR A O 1
ATOM 707 N N . ASN A 1 87 ? -1.751 -0.732 -13.943 1.00 94.62 87 ASN A N 1
ATOM 708 C CA . ASN A 1 87 ? -2.067 0.093 -15.105 1.00 94.62 87 ASN A CA 1
A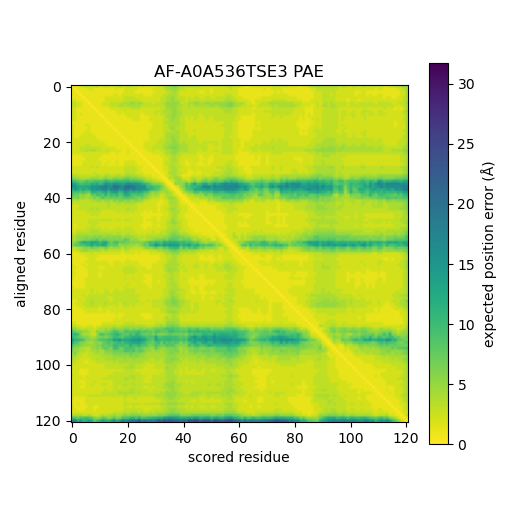TOM 709 C C . ASN A 1 87 ? -1.043 -0.231 -16.210 1.00 94.62 87 ASN A C 1
ATOM 711 O O . ASN A 1 87 ? 0.146 0.059 -16.020 1.00 94.62 87 ASN A O 1
ATOM 715 N N . PRO A 1 88 ? -1.464 -0.838 -17.336 1.00 86.81 88 PRO A N 1
ATOM 716 C CA . PRO A 1 88 ? -0.570 -1.174 -18.444 1.00 86.81 88 PRO A CA 1
ATOM 717 C C . PRO A 1 88 ? 0.091 0.047 -19.095 1.00 86.81 88 PRO A C 1
ATOM 719 O O . PRO A 1 88 ? 1.183 -0.073 -19.636 1.00 86.81 88 PRO A O 1
ATOM 722 N N . GLN A 1 89 ? -0.556 1.213 -19.035 1.00 85.69 89 GLN A N 1
ATOM 723 C CA . GLN A 1 89 ? -0.108 2.447 -19.681 1.00 85.69 89 GLN A CA 1
ATOM 724 C C . GLN A 1 89 ? 0.768 3.327 -18.771 1.00 85.69 89 GLN A C 1
ATOM 726 O O . GLN A 1 89 ? 1.068 4.471 -19.113 1.00 85.69 89 GLN A O 1
ATOM 731 N N . ARG A 1 90 ? 1.173 2.841 -17.588 1.00 86.06 90 ARG A N 1
ATOM 732 C CA . ARG A 1 90 ? 2.011 3.629 -16.671 1.00 86.06 90 ARG A CA 1
ATOM 733 C C . ARG A 1 90 ? 3.346 4.003 -17.328 1.00 86.06 90 ARG A C 1
ATOM 735 O O . ARG A 1 90 ? 3.949 3.197 -18.037 1.00 86.06 90 ARG A O 1
ATOM 742 N N . SER A 1 91 ? 3.879 5.170 -16.983 1.00 81.19 91 SER A N 1
ATOM 743 C CA . SER A 1 91 ? 5.267 5.497 -17.299 1.00 81.19 91 SER A CA 1
ATOM 744 C C . SER A 1 91 ? 6.227 4.624 -16.477 1.00 81.19 91 SER A C 1
ATOM 746 O O . SER A 1 91 ? 6.085 4.459 -15.261 1.00 81.19 91 SER A O 1
ATOM 748 N N . SER A 1 92 ? 7.207 4.024 -17.153 1.00 78.19 92 SER A N 1
ATOM 749 C CA . SER A 1 92 ? 8.257 3.216 -16.530 1.00 78.19 92 SER A CA 1
ATOM 750 C C . SER A 1 92 ? 9.511 4.048 -16.288 1.00 78.19 92 SER A C 1
ATOM 752 O O . SER A 1 92 ? 10.010 4.704 -17.201 1.00 78.19 92 SER A O 1
ATOM 754 N N . VAL A 1 93 ? 10.071 3.954 -15.085 1.00 80.62 93 VAL A N 1
ATOM 755 C CA . VAL A 1 93 ? 11.408 4.472 -14.772 1.00 80.62 93 VAL A CA 1
ATOM 756 C C . VAL A 1 93 ? 12.301 3.274 -14.479 1.00 80.62 93 VAL A C 1
ATOM 758 O O . VAL A 1 93 ? 12.116 2.600 -13.467 1.00 80.62 93 VAL A O 1
ATOM 761 N N . GLU A 1 94 ? 13.272 3.005 -15.353 1.00 81.50 94 GLU A N 1
ATOM 762 C CA . GLU A 1 94 ? 14.047 1.752 -15.387 1.00 81.50 94 GLU A CA 1
ATOM 763 C C . GLU A 1 94 ? 14.628 1.349 -14.019 1.00 81.50 94 GLU A C 1
ATOM 765 O O . GLU A 1 94 ? 14.451 0.220 -13.554 1.00 81.50 94 GLU A O 1
ATOM 770 N N . ARG A 1 95 ? 15.259 2.298 -13.312 1.00 78.88 95 ARG A N 1
ATOM 771 C CA . ARG A 1 95 ? 15.844 2.048 -11.983 1.00 78.88 95 ARG A CA 1
ATOM 772 C C . ARG A 1 95 ? 14.794 1.642 -10.945 1.00 78.88 95 ARG A C 1
ATOM 774 O O . ARG A 1 95 ? 15.070 0.787 -10.103 1.00 78.88 95 ARG A O 1
ATOM 781 N N . MET A 1 96 ? 13.617 2.265 -10.977 1.00 82.00 96 MET A N 1
ATOM 782 C CA . MET A 1 96 ? 12.522 1.960 -10.050 1.00 82.00 96 MET A CA 1
ATOM 783 C C . MET A 1 96 ? 11.904 0.604 -10.393 1.00 82.00 96 MET A C 1
ATOM 785 O O . MET A 1 96 ? 11.655 -0.205 -9.501 1.00 82.00 96 MET A O 1
ATOM 789 N N . ASP A 1 97 ? 11.751 0.323 -11.684 1.00 86.81 97 ASP A N 1
ATOM 790 C CA . ASP A 1 97 ? 11.185 -0.923 -12.185 1.00 86.81 97 ASP A CA 1
ATOM 791 C C . ASP A 1 97 ? 12.043 -2.134 -11.833 1.00 86.81 97 ASP A C 1
ATOM 793 O O . ASP A 1 97 ? 11.496 -3.138 -11.390 1.00 86.81 97 ASP A O 1
ATOM 797 N N . LYS A 1 98 ? 13.375 -2.038 -11.927 1.00 88.38 98 LYS A N 1
ATOM 798 C CA . LYS A 1 98 ? 14.265 -3.134 -11.513 1.00 88.38 98 LYS A CA 1
ATOM 799 C C . LYS A 1 98 ? 14.062 -3.520 -10.044 1.00 88.38 98 LYS A C 1
ATOM 801 O O . LYS A 1 98 ? 14.045 -4.703 -9.710 1.00 88.38 98 LYS A O 1
ATOM 806 N N . ARG A 1 99 ? 13.890 -2.531 -9.160 1.00 85.25 99 ARG A N 1
ATOM 807 C CA . ARG A 1 99 ? 13.647 -2.769 -7.727 1.00 85.25 99 ARG A CA 1
ATOM 808 C C . ARG A 1 99 ? 12.266 -3.351 -7.470 1.00 85.25 99 ARG A C 1
ATOM 810 O O . ARG A 1 99 ? 12.145 -4.293 -6.694 1.00 85.25 99 ARG A O 1
ATOM 817 N N . LEU A 1 100 ? 11.246 -2.808 -8.129 1.00 90.44 100 LEU A N 1
ATOM 818 C CA . LEU A 1 100 ? 9.880 -3.311 -8.011 1.00 90.44 100 LEU A CA 1
ATOM 819 C C . LEU A 1 100 ? 9.767 -4.743 -8.540 1.00 90.44 100 LEU A C 1
ATOM 821 O O . LEU A 1 100 ? 9.116 -5.557 -7.901 1.00 90.44 100 LEU A O 1
ATOM 825 N N . SER A 1 101 ? 10.482 -5.091 -9.611 1.00 93.25 101 SER A N 1
ATO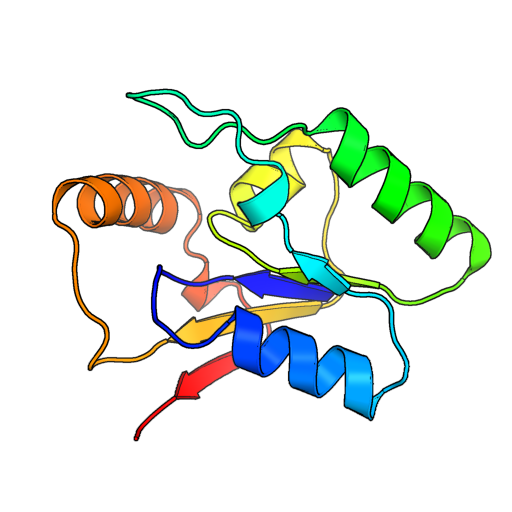M 826 C CA . SER A 1 101 ? 10.558 -6.471 -10.099 1.00 93.25 101 SER A CA 1
ATOM 827 C C . SER A 1 101 ? 11.204 -7.417 -9.077 1.00 93.25 101 SER A C 1
ATOM 829 O O . SER A 1 101 ? 10.722 -8.530 -8.893 1.00 93.25 101 SER A O 1
ATOM 831 N N . ALA A 1 102 ? 12.265 -6.992 -8.378 1.00 93.00 102 ALA A N 1
ATOM 832 C CA . ALA A 1 102 ? 12.881 -7.805 -7.321 1.00 93.00 102 ALA A CA 1
ATOM 833 C C . ALA A 1 102 ? 11.928 -8.026 -6.132 1.00 93.00 102 ALA A C 1
ATOM 835 O O . ALA A 1 102 ? 11.839 -9.130 -5.599 1.00 93.00 102 ALA A O 1
ATOM 836 N N . TYR A 1 103 ? 11.185 -6.987 -5.745 1.00 94.44 103 TYR A N 1
ATOM 837 C CA . TYR A 1 103 ? 10.115 -7.093 -4.756 1.00 94.44 103 TYR A CA 1
ATOM 838 C C . TYR A 1 103 ? 9.010 -8.054 -5.201 1.00 94.44 103 TYR A C 1
ATOM 840 O O . TYR A 1 103 ? 8.635 -8.951 -4.450 1.00 94.44 103 TYR A O 1
ATOM 848 N N . GLU A 1 104 ? 8.511 -7.899 -6.423 1.00 96.12 104 GLU A N 1
ATOM 849 C CA . GLU A 1 104 ? 7.431 -8.727 -6.955 1.00 96.12 104 GLU A CA 1
ATOM 850 C C . GLU A 1 104 ? 7.833 -10.198 -7.039 1.00 96.12 104 GLU A C 1
ATOM 852 O O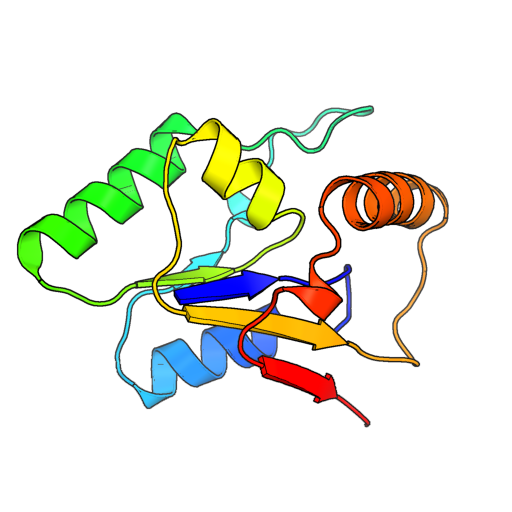 . GLU A 1 104 ? 7.044 -11.058 -6.659 1.00 96.12 104 GLU A O 1
ATOM 857 N N . ALA A 1 105 ? 9.075 -10.491 -7.431 1.00 96.69 105 ALA A N 1
ATOM 858 C CA . ALA A 1 105 ? 9.609 -11.849 -7.419 1.00 96.69 105 ALA A CA 1
ATOM 859 C C . ALA A 1 105 ? 9.674 -12.446 -6.000 1.00 96.69 105 ALA A C 1
ATOM 861 O O . ALA A 1 105 ? 9.407 -13.631 -5.818 1.00 96.69 105 ALA A O 1
ATOM 862 N N . ALA A 1 106 ? 10.008 -11.637 -4.990 1.00 96.50 106 ALA A N 1
ATOM 863 C CA . ALA A 1 106 ? 10.154 -12.102 -3.611 1.00 96.50 106 ALA A CA 1
ATOM 864 C C . ALA A 1 106 ? 8.823 -12.228 -2.846 1.00 96.50 106 ALA A C 1
ATOM 866 O O . ALA A 1 106 ? 8.731 -13.036 -1.923 1.00 96.50 106 ALA A O 1
ATOM 867 N N . PHE A 1 107 ? 7.810 -11.428 -3.192 1.00 96.75 107 PHE A N 1
ATOM 868 C CA . PHE A 1 107 ? 6.566 -11.317 -2.416 1.00 96.75 107 PHE A CA 1
ATOM 869 C C . PHE A 1 107 ? 5.295 -11.682 -3.195 1.00 96.75 107 PHE A C 1
ATOM 871 O O . PHE A 1 107 ? 4.258 -11.878 -2.570 1.00 96.75 107 PHE A O 1
ATOM 878 N N . SER A 1 108 ? 5.353 -11.791 -4.528 1.00 97.38 108 SER A N 1
ATOM 879 C CA . SER A 1 108 ? 4.207 -12.115 -5.400 1.00 97.38 108 SER A CA 1
ATOM 880 C C . SER A 1 108 ? 2.929 -11.304 -5.092 1.00 97.38 108 SER A C 1
ATOM 882 O O . SER A 1 108 ? 1.857 -11.887 -4.914 1.00 97.38 108 SER A O 1
ATOM 884 N N . PRO A 1 109 ? 3.008 -9.960 -5.017 1.00 97.00 109 PRO A N 1
ATOM 885 C CA . PRO A 1 109 ? 1.943 -9.121 -4.466 1.00 97.00 109 PRO A CA 1
ATOM 886 C C . PRO A 1 109 ? 0.623 -9.192 -5.234 1.00 97.00 109 PRO A C 1
ATOM 888 O O . PRO A 1 109 ? -0.436 -9.196 -4.617 1.00 97.00 109 PRO A O 1
ATOM 891 N N . SER A 1 110 ? 0.669 -9.305 -6.562 1.00 96.12 110 SER A N 1
ATOM 892 C CA . SER A 1 110 ? -0.527 -9.472 -7.391 1.00 96.12 110 SER A CA 1
ATOM 893 C C . SER A 1 110 ? -1.229 -10.810 -7.162 1.00 96.12 110 SER A C 1
ATOM 895 O O . SER A 1 110 ? -2.446 -10.879 -7.272 1.00 96.12 110 SER A O 1
ATOM 897 N N . THR A 1 111 ? -0.477 -11.865 -6.849 1.00 97.31 111 THR A N 1
ATOM 898 C CA . THR A 1 111 ? -1.016 -13.219 -6.672 1.00 97.31 111 THR A CA 1
ATOM 899 C C . THR A 1 111 ? -1.696 -13.386 -5.322 1.00 97.31 111 THR A C 1
ATOM 901 O O . THR A 1 111 ? -2.696 -14.090 -5.227 1.00 97.31 111 THR A O 1
ATOM 904 N N . ILE A 1 112 ? -1.150 -12.766 -4.274 1.00 96.81 112 ILE A N 1
ATOM 905 C CA . ILE A 1 112 ? -1.669 -12.934 -2.910 1.00 96.81 112 ILE A CA 1
ATOM 906 C C . ILE A 1 112 ? -2.678 -11.856 -2.505 1.00 96.81 112 ILE A C 1
ATOM 908 O O . ILE A 1 112 ? -3.270 -11.955 -1.431 1.00 96.81 112 ILE A O 1
ATOM 912 N N . ALA A 1 113 ? -2.855 -10.819 -3.328 1.00 97.88 113 ALA A N 1
ATOM 913 C CA . ALA A 1 113 ? -3.829 -9.775 -3.059 1.00 97.88 113 ALA A CA 1
ATOM 914 C C . ALA A 1 113 ? -5.255 -10.336 -3.053 1.00 97.88 113 ALA A C 1
ATOM 916 O O . ALA A 1 113 ? -5.606 -11.191 -3.863 1.00 97.88 113 ALA A O 1
ATOM 917 N N . ASN A 1 114 ? -6.109 -9.805 -2.177 1.00 98.44 114 ASN A N 1
ATOM 918 C CA . ASN A 1 114 ? -7.523 -10.186 -2.153 1.00 98.44 114 ASN A CA 1
ATOM 919 C C . ASN A 1 114 ? -8.248 -9.717 -3.419 1.00 98.44 114 ASN A C 1
ATOM 921 O O . ASN A 1 114 ? -9.150 -10.399 -3.899 1.00 98.44 114 ASN A O 1
ATOM 925 N N . ILE A 1 115 ? -7.855 -8.557 -3.954 1.00 98.00 115 ILE A N 1
ATOM 926 C CA . ILE A 1 115 ? -8.348 -8.030 -5.228 1.00 98.00 115 ILE A CA 1
ATOM 927 C C . ILE A 1 115 ? -7.184 -7.454 -6.032 1.00 98.00 115 ILE A C 1
ATOM 929 O O . ILE A 1 115 ? -6.360 -6.700 -5.511 1.00 98.00 115 ILE A O 1
ATOM 933 N N . VAL A 1 116 ? -7.175 -7.741 -7.333 1.00 97.88 116 VAL A N 1
ATOM 934 C CA . VAL A 1 116 ? -6.346 -7.034 -8.311 1.00 97.88 116 VAL A CA 1
ATOM 935 C C . VAL A 1 116 ? -7.229 -6.067 -9.093 1.00 97.88 116 VAL A C 1
ATOM 937 O O . VAL A 1 116 ? -8.183 -6.485 -9.745 1.00 97.88 116 VAL A O 1
ATOM 940 N N . VAL A 1 117 ? -6.918 -4.772 -9.034 1.00 97.00 117 VAL A N 1
A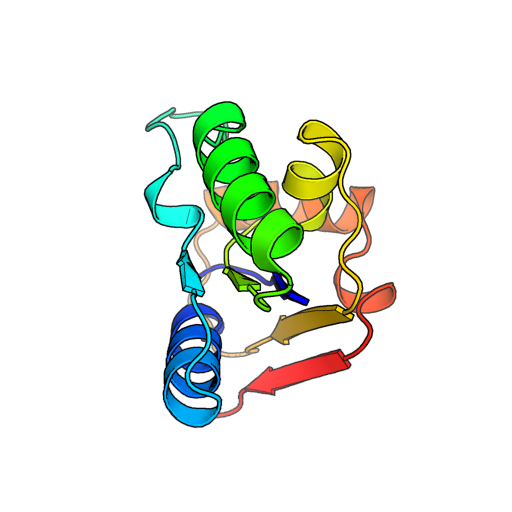TOM 941 C CA . VAL A 1 117 ? -7.644 -3.728 -9.771 1.00 97.00 117 VAL A CA 1
ATOM 942 C C . VAL A 1 117 ? -6.812 -3.308 -10.972 1.00 97.00 117 VAL A C 1
ATOM 944 O O . VAL A 1 117 ? -5.681 -2.843 -10.823 1.00 97.00 117 VAL A O 1
ATOM 947 N N . LYS A 1 118 ? -7.372 -3.455 -12.172 1.00 95.88 118 LYS A N 1
ATOM 948 C CA . LYS A 1 118 ? -6.784 -2.926 -13.403 1.00 95.88 118 LYS A CA 1
ATOM 949 C C . LYS A 1 118 ? -7.424 -1.580 -13.719 1.00 95.88 118 LYS A C 1
ATOM 951 O O . LYS A 1 118 ? -8.638 -1.506 -13.878 1.00 95.88 118 LYS A O 1
ATOM 956 N N . ILE A 1 119 ? -6.610 -0.534 -13.791 1.00 90.8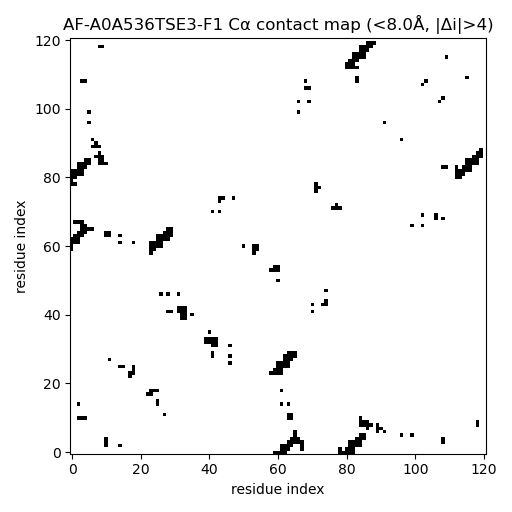8 119 ILE A N 1
ATOM 957 C CA . ILE A 1 119 ? -7.036 0.799 -14.210 1.00 90.88 119 ILE A CA 1
ATOM 958 C C . ILE A 1 119 ? -6.671 0.955 -15.685 1.00 90.88 119 ILE A C 1
ATOM 960 O O . ILE A 1 119 ? -5.500 0.858 -16.057 1.00 90.88 119 ILE A O 1
ATOM 964 N N . GLU A 1 120 ? -7.693 1.165 -16.508 1.00 84.31 120 GLU A N 1
ATOM 965 C CA . GLU A 1 120 ? -7.583 1.493 -17.927 1.00 84.31 120 GLU A CA 1
ATOM 966 C C . GLU A 1 120 ? -8.161 2.896 -18.118 1.00 84.31 120 GLU A C 1
ATOM 968 O O . GLU A 1 120 ? -9.268 3.184 -17.655 1.00 84.31 120 GLU A O 1
ATOM 973 N N . HIS A 1 121 ? -7.384 3.772 -18.747 1.00 64.56 121 HIS A N 1
ATOM 974 C CA . HIS A 1 121 ? -7.824 5.079 -19.218 1.00 64.56 121 HIS A CA 1
ATOM 975 C C . HIS A 1 121 ? -7.616 5.149 -20.730 1.00 64.56 121 HIS A C 1
ATOM 977 O O . HIS A 1 121 ? -6.666 4.493 -21.228 1.00 64.56 121 HIS A O 1
#

Secondary structure (DSSP, 8-state):
-EEEE-TTSSHHHHHHHHHHHHT-EEEEGGGGEE--SS--EE-HHHHHHHHHHHHTTT--EEEESSSHHHHHHHTT---SSEEEEE-TTPPP-HHHHHHHHHHHHHH-HHHH-SEEEEP--

Radius of gyration: 13.84 Å; Cα contacts (8 Å, |Δi|>4): 181; chains: 1; bounding box: 36×24×39 Å

Solvent-accessible surface area (backbone atoms only — not comparable to full-atom values): 6960 Å² total; per-residue (Å²): 62,36,38,24,41,63,75,73,27,48,54,68,60,52,47,51,49,50,20,63,75,69,74,40,52,69,42,63,48,66,80,40,49,51,96,49,99,87,52,95,44,59,50,55,69,60,56,48,51,56,52,52,62,32,57,78,65,79,38,74,49,40,39,31,36,65,60,46,70,60,50,31,56,74,67,74,50,82,68,93,37,36,36,20,33,37,31,91,83,37,74,83,51,69,77,60,48,58,51,50,51,54,48,40,74,74,63,39,54,68,77,72,28,79,40,72,46,77,53,83,132

Mean predicted aligned error: 3.62 Å

Foldseek 3Di:
DEEEEAPQLCQVVVQVVVCVVVVAAEAAQQVQADDDPQDRDGPLVVVLVVVVVQVVVVGDYYYYDYLVVVSCVVSVHDDPAYEYGGEPPGDDDPSRVVVSVVSCVVPVRCVPHPYYHYDDD

Nearest PDB structures (foldseek):
  4cvn-assembly4_B  TM=5.613E-01  e=6.349E-04  Pyrococcus abyssi GE5
  4cw7-assembly4_C  TM=5.599E-01  e=1.381E-03  Pyrococcus abyssi GE5
  3hdt-assembly1_B  TM=5.644E-01  e=9.029E-03  [Clostridium] symbiosum ATCC 14940
  8u8i-assembly1_A  TM=3.749E-01  e=2.155E-01  Saccharomyces cerevisiae
  6pp6-assembly1_E  TM=3.122E-01  e=1.284E-01  Escherichia coli

Sequence (121 aa):
MTIDGRFGVGKTTLGRYLAWHFNVSLIETDLFLIPTRDHFIHLDDQINRIIERRITTPLPVIVEGILMLQLMKRISRVSDFSIYVTNPQRSSVERMDKRLSAYEAAFSPSTIANIVVKIEH

pLDDT: mean 92.5, std 7.06, range [64.31, 98.44]